Protein AF-A0A7R9MJ94-F1 (afdb_monomer)

Mean predicted aligned error: 7.79 Å

Solvent-accessible surface area (backbone atoms only — not comparable to full-atom values): 4750 Å² total; per-residue (Å²): 129,88,70,95,71,77,75,66,46,88,87,54,99,56,69,76,62,94,53,56,62,65,50,13,65,75,66,77,47,69,74,72,87,84,81,45,51,59,86,67,46,46,96,96,53,67,83,29,44,83,71,82,81,80,77,86,88,53,69,68,63,53,48,58,73,74,74,107

Secondary structure (DSSP, 8-state):
---SSPPP-SSSS--SS--HHHHHHHHT--S---PPPGGG--TTS-----S-------HHHHHHHHH-

Structure (mmCIF, N/CA/C/O backbone):
data_AF-A0A7R9MJ94-F1
#
_entry.id   AF-A0A7R9MJ94-F1
#
loop_
_atom_site.group_PDB
_atom_site.id
_atom_site.type_symbol
_atom_site.label_atom_id
_atom_site.label_alt_id
_atom_site.label_comp_id
_atom_site.label_asym_id
_atom_site.label_entity_id
_atom_site.label_seq_id
_atom_site.pdbx_PDB_ins_code
_atom_site.Cartn_x
_atom_site.Cartn_y
_atom_site.Cartn_z
_atom_site.occupancy
_atom_site.B_iso_or_equiv
_atom_site.auth_seq_id
_atom_site.auth_comp_id
_atom_site.auth_asym_id
_atom_site.auth_atom_id
_atom_site.pdbx_PDB_model_num
ATOM 1 N N . ARG A 1 1 ? -8.236 3.431 -12.490 1.00 65.38 1 ARG A N 1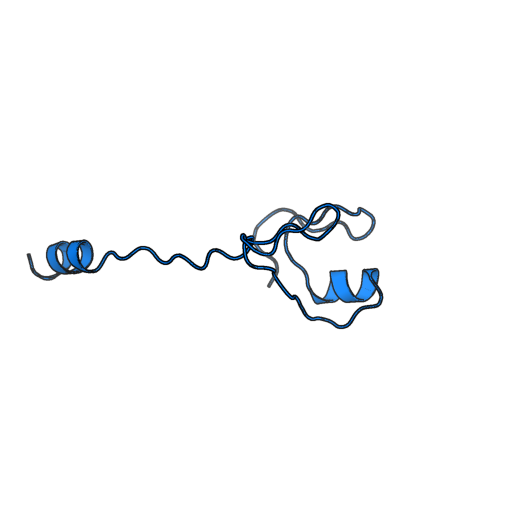
ATOM 2 C CA . ARG A 1 1 ? -8.665 4.559 -13.359 1.00 65.38 1 ARG A CA 1
ATOM 3 C C . ARG A 1 1 ? -7.667 5.679 -13.149 1.00 65.38 1 ARG A C 1
ATOM 5 O O . ARG A 1 1 ? -7.398 5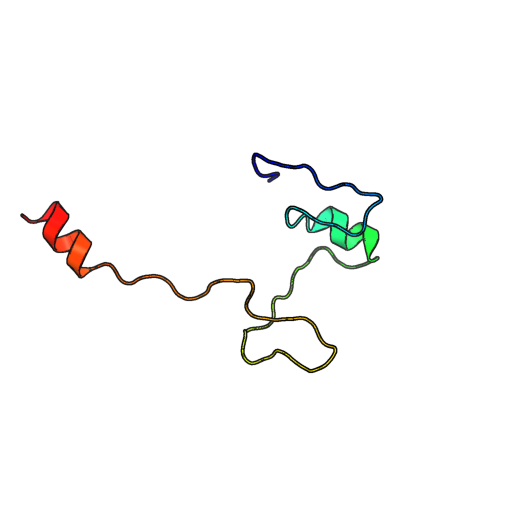.975 -11.990 1.00 65.38 1 ARG A O 1
ATOM 12 N N . GLN A 1 2 ? -7.109 6.251 -14.214 1.00 76.12 2 GLN A N 1
ATOM 13 C CA . GLN A 1 2 ? -6.155 7.347 -14.066 1.00 76.12 2 GLN A CA 1
ATOM 14 C C . GLN A 1 2 ? -6.852 8.545 -13.391 1.00 76.12 2 GLN A C 1
ATOM 16 O O . GLN A 1 2 ? -7.927 8.938 -13.854 1.00 76.12 2 GLN A O 1
ATOM 21 N N . PRO A 1 3 ? -6.301 9.100 -12.299 1.00 82.81 3 PRO A N 1
ATOM 22 C CA . PRO A 1 3 ? -6.853 10.298 -11.688 1.00 82.81 3 PRO A CA 1
ATOM 23 C C . PRO A 1 3 ? -6.655 11.517 -12.598 1.00 82.81 3 PRO A C 1
ATOM 25 O O . PRO A 1 3 ? -5.751 11.559 -13.436 1.00 82.81 3 PRO A O 1
ATOM 28 N N . PHE A 1 4 ? -7.498 12.532 -12.412 1.00 81.19 4 PHE A N 1
ATOM 29 C CA . PHE A 1 4 ? -7.255 13.853 -12.984 1.00 81.19 4 PHE A CA 1
ATOM 30 C C . PHE A 1 4 ? -6.004 14.440 -12.308 1.00 81.19 4 PHE A C 1
ATOM 32 O O . PHE A 1 4 ? -6.013 14.667 -11.101 1.00 81.19 4 PHE A O 1
ATOM 39 N N . GLY A 1 5 ? -4.909 14.618 -13.056 1.00 84.81 5 GLY A N 1
ATOM 40 C CA . GLY A 1 5 ? -3.629 15.073 -12.505 1.00 84.81 5 GLY A CA 1
ATOM 41 C C . GLY A 1 5 ? -2.415 14.676 -13.347 1.00 84.81 5 GLY A C 1
ATOM 42 O O . GLY A 1 5 ? -2.543 14.338 -14.527 1.00 84.81 5 GLY A O 1
ATOM 43 N N . LEU A 1 6 ? -1.232 14.735 -12.726 1.00 85.12 6 LEU A N 1
ATOM 44 C CA . LEU A 1 6 ? 0.036 14.327 -13.336 1.00 85.12 6 LEU A CA 1
ATOM 45 C C . LEU A 1 6 ? -0.011 12.853 -13.759 1.00 85.12 6 LEU A C 1
ATOM 47 O O . LEU A 1 6 ? -0.502 11.992 -13.026 1.00 85.12 6 LEU A O 1
ATOM 51 N N . LYS A 1 7 ? 0.509 12.572 -14.955 1.00 87.06 7 LYS A N 1
ATOM 52 C CA . LYS A 1 7 ? 0.669 11.207 -15.464 1.00 87.06 7 LYS A CA 1
ATOM 53 C C . LYS A 1 7 ? 1.934 10.590 -14.878 1.00 87.06 7 LYS A C 1
ATOM 55 O O . LYS A 1 7 ? 2.913 11.302 -14.686 1.00 87.06 7 LYS A O 1
ATOM 60 N N . ASN A 1 8 ? 1.918 9.283 -14.634 1.00 88.44 8 ASN A N 1
ATOM 61 C CA . ASN A 1 8 ? 3.134 8.552 -14.289 1.00 88.44 8 ASN A CA 1
ATOM 62 C C . ASN A 1 8 ? 4.090 8.562 -15.490 1.00 88.44 8 ASN A C 1
ATOM 64 O O . ASN A 1 8 ? 3.650 8.389 -16.628 1.00 88.44 8 ASN A O 1
ATOM 68 N N . ASP A 1 9 ? 5.378 8.772 -15.230 1.00 85.25 9 ASP A N 1
ATOM 69 C CA . ASP A 1 9 ? 6.434 8.588 -16.223 1.00 85.25 9 ASP A CA 1
ATOM 70 C C . ASP A 1 9 ? 7.017 7.183 -16.062 1.00 85.25 9 ASP A C 1
ATOM 72 O O . ASP A 1 9 ? 7.640 6.876 -15.045 1.00 85.25 9 ASP A O 1
ATOM 76 N N . ASN A 1 10 ? 6.829 6.350 -17.087 1.00 75.69 10 ASN A N 1
ATOM 77 C CA . ASN A 1 10 ? 7.241 4.948 -17.100 1.00 75.69 10 ASN A CA 1
ATOM 78 C C . ASN A 1 1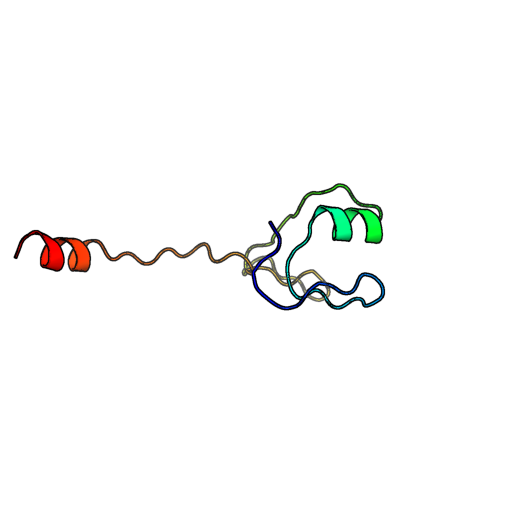0 ? 8.766 4.752 -17.049 1.00 75.69 10 ASN A C 1
ATOM 80 O O . ASN A 1 10 ? 9.224 3.667 -16.688 1.00 75.69 10 ASN A O 1
ATOM 84 N N . ASN A 1 11 ? 9.570 5.758 -17.410 1.00 82.06 11 ASN A N 1
ATOM 85 C CA . ASN A 1 11 ? 11.029 5.650 -17.325 1.00 82.06 11 ASN A CA 1
ATOM 86 C C . ASN A 1 11 ? 11.548 5.977 -15.923 1.00 82.06 11 ASN A C 1
ATOM 88 O O . ASN A 1 11 ? 12.509 5.358 -15.455 1.00 82.06 11 ASN A O 1
ATOM 92 N N . SER A 1 12 ? 10.897 6.912 -15.238 1.00 83.69 12 SER A N 1
ATOM 93 C CA . SER A 1 12 ? 11.249 7.294 -13.876 1.00 83.69 12 SER A CA 1
ATOM 94 C C . SER A 1 12 ? 10.777 6.247 -12.857 1.00 83.69 12 SER A C 1
ATOM 96 O O . SER A 1 12 ? 9.814 5.521 -13.087 1.00 83.69 12 SER A O 1
ATOM 98 N N . ASN A 1 13 ? 11.426 6.175 -11.691 1.00 83.44 13 ASN A N 1
ATOM 99 C CA . ASN A 1 13 ? 10.895 5.408 -10.554 1.00 83.44 13 ASN A CA 1
ATOM 100 C C . ASN A 1 13 ? 9.967 6.259 -9.665 1.00 83.44 13 ASN A C 1
ATOM 102 O O . ASN A 1 13 ? 9.848 6.015 -8.465 1.00 83.44 13 ASN A O 1
ATOM 106 N N . VAL A 1 14 ? 9.360 7.303 -10.236 1.00 87.25 14 VAL A N 1
ATOM 107 C CA . VAL A 1 14 ? 8.485 8.242 -9.534 1.00 87.25 14 VAL A CA 1
ATOM 108 C C . VAL A 1 14 ? 7.057 8.021 -10.014 1.00 87.25 14 VAL A C 1
ATOM 110 O O . VAL A 1 14 ? 6.748 8.154 -11.194 1.00 87.25 14 VAL A O 1
ATOM 113 N N . TRP A 1 15 ? 6.177 7.693 -9.072 1.00 87.44 15 TRP A N 1
ATOM 114 C CA . TRP A 1 15 ? 4.788 7.341 -9.344 1.00 87.44 15 TRP A CA 1
ATOM 115 C C . TRP A 1 15 ? 3.871 8.348 -8.650 1.00 87.44 15 TRP A C 1
ATOM 117 O O . TRP A 1 15 ? 3.843 8.438 -7.424 1.00 87.44 15 TRP A O 1
ATOM 127 N N . HIS A 1 16 ? 3.125 9.121 -9.434 1.00 89.00 16 HIS A N 1
ATOM 128 C CA . HIS A 1 16 ? 2.165 10.116 -8.950 1.00 89.00 16 HIS A CA 1
ATOM 129 C C . HIS A 1 16 ? 0.851 9.484 -8.489 1.00 89.00 16 HIS A C 1
ATOM 131 O O . HIS A 1 16 ? 0.165 10.019 -7.620 1.00 89.00 16 HIS A O 1
ATOM 137 N N . PHE A 1 17 ? 0.495 8.340 -9.066 1.00 89.25 17 PHE A N 1
ATOM 138 C CA . PHE A 1 17 ? -0.638 7.533 -8.640 1.00 89.25 17 PHE A CA 1
ATOM 139 C C . PHE A 1 17 ? -0.299 6.048 -8.734 1.00 89.25 17 PHE A C 1
ATOM 141 O O . PHE A 1 17 ? 0.583 5.638 -9.489 1.00 89.25 17 PHE A O 1
ATOM 148 N N . ARG A 1 18 ? -1.032 5.228 -7.978 1.00 87.75 18 ARG A N 1
ATOM 149 C CA . ARG A 1 18 ? -0.900 3.769 -8.027 1.00 87.75 18 ARG A CA 1
ATOM 150 C C . ARG A 1 18 ? -1.497 3.216 -9.318 1.00 87.75 18 ARG A C 1
ATOM 152 O O . ARG A 1 18 ? -2.719 3.164 -9.456 1.00 87.75 18 ARG A O 1
ATOM 159 N N . ASP A 1 19 ? -0.627 2.781 -10.220 1.00 91.19 19 ASP A N 1
ATOM 160 C CA . ASP A 1 19 ? -0.970 1.968 -11.384 1.00 91.19 19 ASP A CA 1
ATOM 161 C C . ASP A 1 19 ? -0.444 0.545 -11.158 1.00 91.19 19 ASP A C 1
ATOM 163 O O . ASP A 1 19 ? 0.761 0.307 -11.222 1.00 91.19 19 ASP A O 1
ATOM 167 N N . VAL A 1 20 ? -1.340 -0.374 -10.788 1.00 91.31 20 VAL A N 1
ATOM 168 C CA . VAL A 1 20 ? -0.960 -1.727 -10.348 1.00 91.31 20 VAL A CA 1
ATOM 169 C C . VAL A 1 20 ? -0.371 -2.535 -11.495 1.00 91.31 20 VAL A C 1
ATOM 171 O O . VAL A 1 20 ? 0.641 -3.201 -11.307 1.00 91.31 20 VAL A O 1
ATOM 174 N N . ASP A 1 21 ? -0.974 -2.442 -12.677 1.00 92.44 21 ASP A N 1
ATOM 175 C CA . ASP A 1 21 ? -0.557 -3.213 -13.844 1.00 92.44 21 ASP A CA 1
ATOM 176 C C . ASP A 1 21 ? 0.818 -2.746 -14.335 1.00 92.44 21 ASP A C 1
ATOM 178 O O . ASP A 1 21 ? 1.702 -3.566 -14.583 1.00 92.44 21 ASP A O 1
ATOM 182 N N . ALA A 1 22 ? 1.037 -1.429 -14.404 1.00 90.62 22 ALA A N 1
ATOM 183 C CA . ALA A 1 22 ? 2.326 -0.870 -14.807 1.00 90.62 22 ALA A CA 1
ATOM 184 C C . ALA A 1 22 ? 3.443 -1.161 -13.784 1.00 90.62 22 ALA A C 1
ATOM 186 O O . ALA A 1 22 ? 4.575 -1.460 -14.171 1.00 90.62 22 ALA A O 1
ATOM 187 N N . LEU A 1 23 ? 3.135 -1.110 -12.481 1.00 90.50 23 LEU A N 1
ATOM 188 C CA . LEU A 1 23 ? 4.080 -1.485 -11.422 1.00 90.50 23 LEU A CA 1
ATOM 189 C C . LEU A 1 23 ? 4.438 -2.971 -11.486 1.00 90.50 23 LEU A C 1
ATOM 191 O O . LEU A 1 23 ? 5.614 -3.317 -11.404 1.00 90.50 23 LEU A O 1
ATOM 195 N N . ALA A 1 24 ? 3.440 -3.834 -11.665 1.00 92.88 24 ALA A N 1
ATOM 196 C CA . ALA A 1 24 ? 3.622 -5.275 -11.774 1.00 92.88 24 ALA A CA 1
ATOM 197 C C . ALA A 1 24 ? 4.496 -5.647 -12.977 1.00 92.88 24 ALA A C 1
ATOM 199 O O . ALA A 1 24 ? 5.450 -6.403 -12.826 1.00 92.88 24 ALA A O 1
ATOM 200 N N . GLN A 1 25 ? 4.253 -5.034 -14.140 1.00 92.12 25 GLN A N 1
ATOM 201 C CA . GLN A 1 25 ? 5.090 -5.219 -15.330 1.00 92.12 25 GLN A CA 1
ATOM 202 C C . GLN A 1 25 ? 6.533 -4.756 -15.112 1.00 92.12 25 GLN A C 1
ATOM 204 O O . GLN A 1 25 ? 7.466 -5.423 -15.547 1.00 92.12 25 GLN A O 1
ATOM 209 N N . ARG A 1 26 ? 6.737 -3.619 -14.434 1.00 90.06 26 ARG A N 1
ATOM 210 C CA . ARG A 1 26 ? 8.086 -3.100 -14.162 1.00 90.06 26 ARG A CA 1
ATOM 211 C C . ARG A 1 26 ? 8.867 -3.974 -13.180 1.00 90.06 26 ARG A C 1
ATOM 213 O O . ARG A 1 26 ? 10.084 -4.072 -13.302 1.00 90.06 26 ARG A O 1
ATOM 220 N N . LEU A 1 27 ? 8.185 -4.534 -12.184 1.00 89.75 27 LEU A N 1
ATOM 221 C CA . LEU A 1 27 ? 8.788 -5.322 -11.106 1.00 89.75 27 LEU A CA 1
ATOM 222 C C . LEU A 1 27 ? 8.812 -6.830 -11.394 1.00 89.75 27 LEU A C 1
ATOM 224 O O . LEU A 1 27 ? 9.254 -7.580 -10.530 1.00 89.75 27 LEU A O 1
ATOM 228 N N . ASP A 1 28 ? 8.335 -7.257 -12.568 1.00 92.75 28 ASP A N 1
ATOM 229 C CA . ASP A 1 28 ? 8.109 -8.667 -12.919 1.00 92.75 28 ASP A CA 1
ATOM 230 C C . ASP A 1 28 ? 7.340 -9.420 -11.816 1.00 92.75 28 ASP A C 1
ATOM 232 O O . ASP A 1 28 ? 7.727 -10.477 -11.319 1.00 92.75 28 ASP A O 1
ATOM 236 N N . ALA A 1 29 ? 6.250 -8.797 -11.370 1.00 93.50 29 ALA A N 1
ATOM 237 C CA . ALA A 1 29 ? 5.402 -9.276 -10.293 1.00 93.50 29 ALA A CA 1
ATOM 238 C C . ALA A 1 29 ? 3.971 -9.506 -10.790 1.00 93.50 29 ALA A C 1
ATOM 240 O O . ALA A 1 29 ? 3.558 -9.054 -11.857 1.00 93.50 29 ALA A O 1
ATOM 241 N N . LEU A 1 30 ? 3.179 -10.205 -9.983 1.00 95.19 30 LEU A N 1
ATOM 242 C CA . LEU A 1 30 ? 1.744 -10.326 -10.217 1.00 95.19 30 LEU A CA 1
ATOM 243 C C . LEU A 1 30 ? 1.037 -8.991 -9.892 1.00 95.19 3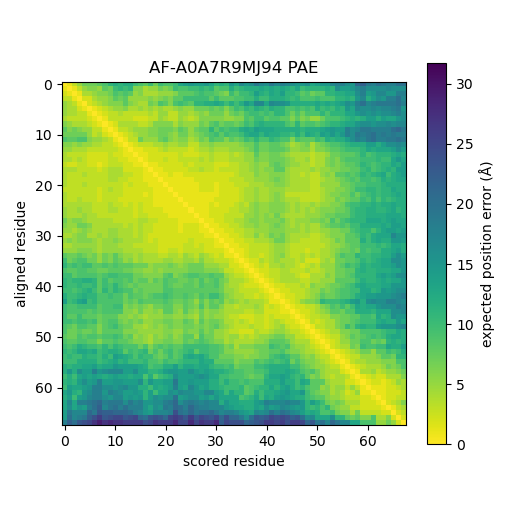0 LEU A C 1
ATOM 245 O O . LEU A 1 30 ? 1.482 -8.271 -8.995 1.00 95.19 30 LEU A O 1
ATOM 249 N N . PRO A 1 31 ? -0.081 -8.659 -10.568 1.00 94.19 31 PRO A N 1
ATOM 250 C CA . PRO A 1 31 ? -0.779 -7.377 -10.432 1.00 94.19 31 PRO A CA 1
ATOM 251 C C . PRO A 1 31 ? -1.643 -7.308 -9.165 1.00 94.19 31 PRO A C 1
ATOM 253 O O . PRO A 1 31 ? -2.850 -7.071 -9.213 1.00 94.19 31 PRO A O 1
ATOM 256 N N . PHE A 1 32 ? -1.026 -7.523 -8.005 1.00 90.06 32 PHE A N 1
ATOM 257 C CA . PHE A 1 32 ? -1.654 -7.357 -6.701 1.00 90.06 32 PHE A CA 1
ATOM 258 C C . PHE A 1 32 ? -0.892 -6.345 -5.849 1.00 90.06 32 PHE A C 1
ATOM 260 O O . PHE A 1 32 ? 0.323 -6.194 -5.948 1.00 90.06 32 PHE A O 1
ATOM 267 N N . ILE A 1 33 ? -1.625 -5.666 -4.970 1.00 88.50 33 ILE A N 1
ATOM 268 C CA . ILE A 1 33 ? -1.048 -4.807 -3.938 1.00 88.50 33 ILE A CA 1
ATOM 269 C C . ILE A 1 33 ? -1.369 -5.415 -2.586 1.00 88.50 33 ILE A C 1
ATOM 271 O O . ILE A 1 33 ? -2.524 -5.719 -2.289 1.00 88.50 33 ILE A O 1
ATOM 275 N N . LEU A 1 34 ? -0.333 -5.533 -1.764 1.00 87.31 34 LEU A N 1
ATOM 276 C CA . LEU A 1 34 ? -0.449 -5.827 -0.350 1.00 87.31 34 LEU A CA 1
ATOM 277 C C . LEU A 1 34 ? 0.060 -4.610 0.421 1.00 87.31 34 LEU A C 1
ATOM 279 O O . LEU A 1 34 ? 1.216 -4.222 0.268 1.00 87.31 34 LEU A O 1
ATOM 283 N N . ASP A 1 35 ? -0.814 -3.996 1.212 1.00 86.44 35 ASP A N 1
ATOM 284 C CA . ASP A 1 35 ? -0.452 -2.883 2.088 1.00 86.44 35 ASP A CA 1
ATOM 285 C C . ASP A 1 35 ? -0.309 -3.411 3.516 1.00 86.44 35 ASP A C 1
ATOM 287 O O . ASP A 1 35 ? -1.191 -4.110 4.022 1.00 86.44 35 ASP A O 1
ATOM 291 N N . ALA A 1 36 ? 0.817 -3.101 4.151 1.00 87.00 36 ALA A N 1
ATOM 292 C CA . ALA A 1 36 ? 1.022 -3.408 5.558 1.00 87.00 36 ALA A CA 1
ATOM 293 C C . ALA A 1 36 ? 0.220 -2.418 6.409 1.00 87.00 36 ALA A C 1
ATOM 295 O O . ALA A 1 36 ? 0.064 -1.255 6.036 1.00 87.00 36 ALA A O 1
ATOM 296 N N . ASP A 1 37 ? -0.279 -2.842 7.571 1.00 84.88 37 ASP A N 1
ATOM 297 C CA . ASP A 1 37 ? -0.808 -1.875 8.530 1.00 84.88 37 ASP A CA 1
ATOM 298 C C . ASP A 1 37 ? 0.337 -1.030 9.122 1.00 84.88 37 ASP A C 1
ATOM 300 O O . ASP A 1 37 ? 1.518 -1.371 9.015 1.00 84.88 37 ASP A O 1
ATOM 304 N N . TYR A 1 38 ? 0.005 0.101 9.749 1.00 83.75 38 TYR A N 1
ATOM 305 C CA . TYR A 1 38 ? 1.023 1.001 10.307 1.00 83.75 38 TYR A CA 1
ATOM 306 C C . TYR A 1 38 ? 1.939 0.291 11.322 1.00 83.75 38 TYR A C 1
ATOM 308 O O . TYR A 1 38 ? 3.142 0.552 11.373 1.00 83.75 38 TYR A O 1
ATOM 316 N N . LYS A 1 39 ? 1.377 -0.638 12.110 1.00 85.38 39 LYS A N 1
ATOM 317 C CA . LYS A 1 39 ? 2.090 -1.375 13.162 1.00 85.38 39 LYS A CA 1
ATOM 318 C C . LYS A 1 39 ? 3.048 -2.437 12.616 1.00 85.38 39 LYS A C 1
ATOM 320 O O . LYS A 1 39 ? 3.978 -2.805 13.324 1.00 85.38 39 LYS A O 1
ATOM 325 N N . SER A 1 40 ? 2.851 -2.891 11.383 1.00 84.50 40 SER A N 1
ATOM 326 C CA . SER A 1 40 ? 3.679 -3.903 10.716 1.00 84.50 40 SER A CA 1
ATOM 327 C C . SER A 1 40 ? 4.867 -3.310 9.950 1.00 84.50 40 SER A C 1
ATOM 329 O O . SER A 1 40 ? 5.521 -4.019 9.188 1.00 84.50 40 SER A O 1
ATOM 331 N N . THR A 1 41 ? 5.168 -2.021 10.134 1.00 86.50 41 THR A N 1
ATOM 332 C CA . THR A 1 41 ? 6.344 -1.385 9.524 1.00 86.50 41 THR A CA 1
ATOM 333 C C . THR A 1 41 ? 7.629 -1.933 10.152 1.00 86.50 41 THR A C 1
ATO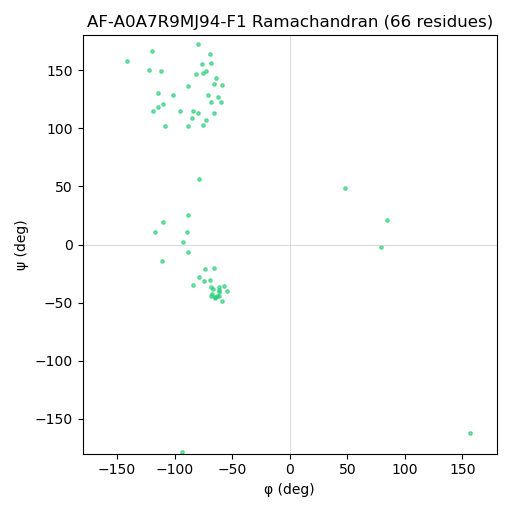M 335 O O . THR A 1 41 ? 7.829 -1.823 11.362 1.00 86.50 41 THR A O 1
ATOM 338 N N . THR A 1 42 ? 8.522 -2.494 9.334 1.00 86.25 42 THR A N 1
ATOM 339 C CA . THR A 1 42 ? 9.810 -3.053 9.776 1.00 86.25 42 THR A CA 1
ATOM 340 C C . THR A 1 42 ? 10.997 -2.223 9.272 1.00 86.25 42 THR A C 1
ATOM 342 O O . THR A 1 42 ? 10.918 -1.619 8.198 1.00 86.25 42 THR A O 1
ATOM 345 N N . PRO A 1 43 ? 12.127 -2.170 10.009 1.00 86.38 43 PRO A N 1
ATOM 346 C CA . PRO A 1 43 ? 13.332 -1.489 9.537 1.00 86.38 43 PRO A CA 1
ATOM 347 C C . PRO A 1 43 ? 13.839 -2.096 8.221 1.00 86.38 43 PRO A C 1
ATOM 349 O O . PRO A 1 43 ? 14.116 -3.291 8.155 1.00 86.38 43 PRO A O 1
ATOM 352 N N . GLY A 1 44 ? 13.954 -1.277 7.173 1.00 83.81 44 GLY A N 1
ATOM 353 C CA . GLY A 1 44 ? 14.356 -1.719 5.829 1.00 83.81 44 GLY A CA 1
ATOM 354 C C . GLY A 1 44 ? 13.245 -2.384 5.005 1.00 83.81 44 GLY A C 1
ATOM 355 O O . GLY A 1 44 ? 13.480 -2.731 3.851 1.00 83.81 44 GLY A O 1
ATOM 356 N N . GLY A 1 45 ? 12.048 -2.546 5.575 1.00 82.94 45 GLY A N 1
ATOM 357 C CA . GLY A 1 45 ? 10.863 -3.051 4.890 1.00 82.94 45 GLY A CA 1
ATOM 358 C C . GLY A 1 45 ? 9.970 -1.944 4.315 1.00 82.94 45 GLY A C 1
ATOM 359 O O . GLY A 1 45 ? 10.278 -0.753 4.428 1.00 82.94 45 GLY A O 1
ATOM 360 N N . PRO A 1 46 ? 8.843 -2.323 3.688 1.00 81.50 46 PRO A N 1
ATOM 361 C CA . PRO A 1 46 ? 7.855 -1.370 3.202 1.00 81.50 46 PRO A CA 1
ATOM 362 C C . PRO A 1 46 ? 7.216 -0.589 4.360 1.00 81.50 46 PRO A C 1
ATOM 364 O O . PRO A 1 46 ? 6.946 -1.130 5.433 1.00 81.50 46 PRO A O 1
ATOM 367 N N . ILE A 1 47 ? 6.946 0.696 4.119 1.00 84.75 47 ILE A N 1
ATOM 368 C CA . ILE A 1 47 ? 6.236 1.561 5.065 1.00 84.75 47 ILE A CA 1
ATOM 369 C C . ILE A 1 47 ? 4.740 1.270 4.947 1.00 84.75 47 ILE A C 1
ATOM 371 O O . ILE A 1 47 ? 4.138 1.548 3.907 1.00 84.75 47 ILE A O 1
ATOM 375 N N . GLY A 1 48 ? 4.158 0.712 6.009 1.00 86.06 48 GLY A N 1
ATOM 376 C CA . GLY A 1 48 ? 2.733 0.407 6.080 1.00 86.06 48 GLY A CA 1
ATOM 377 C C . GLY A 1 48 ? 1.864 1.622 6.412 1.00 86.06 48 GLY A C 1
ATOM 378 O O . GLY A 1 48 ? 2.344 2.700 6.766 1.00 86.06 48 GLY A O 1
ATOM 379 N N . GLY A 1 49 ? 0.550 1.435 6.335 1.00 84.69 49 GLY A N 1
ATOM 380 C CA . GLY A 1 49 ? -0.448 2.429 6.722 1.00 84.69 49 GLY A CA 1
ATOM 381 C C . GLY A 1 49 ? -0.773 3.449 5.633 1.00 84.69 49 GLY A C 1
ATOM 382 O O . GLY A 1 49 ? -1.292 4.520 5.950 1.00 84.69 49 GLY A O 1
ATOM 383 N N . GLN A 1 50 ? -0.502 3.144 4.359 1.00 85.12 50 GLN A N 1
ATOM 384 C CA . GLN A 1 50 ? -0.920 4.020 3.262 1.00 85.12 50 GLN A CA 1
ATOM 385 C C . GLN A 1 50 ? -2.440 4.021 3.071 1.00 85.12 50 GLN A C 1
ATOM 387 O O . GLN A 1 50 ? -3.021 5.027 2.654 1.00 85.12 50 GLN A O 1
ATOM 392 N N . THR A 1 51 ? -3.097 2.907 3.384 1.00 85.19 51 THR A N 1
ATOM 393 C CA . THR A 1 51 ? -4.552 2.797 3.372 1.00 85.19 51 THR A CA 1
ATOM 394 C C . THR A 1 51 ? -5.128 3.311 4.685 1.00 85.19 51 THR A C 1
ATOM 396 O O . THR A 1 51 ? -4.932 2.735 5.757 1.00 85.19 51 THR A O 1
ATOM 399 N N . ARG A 1 52 ? -5.897 4.402 4.608 1.00 80.62 52 ARG A N 1
ATOM 400 C CA . ARG A 1 52 ? -6.609 4.940 5.768 1.00 80.62 52 ARG A CA 1
ATOM 401 C C . ARG A 1 52 ? -7.825 4.071 6.080 1.00 80.62 52 ARG A C 1
ATOM 403 O O . ARG A 1 52 ? -8.858 4.184 5.432 1.00 80.62 52 ARG A O 1
ATOM 410 N N . VAL A 1 53 ? -7.700 3.241 7.110 1.00 81.00 53 VAL A N 1
ATOM 411 C CA . VAL A 1 53 ? -8.781 2.367 7.606 1.00 81.00 53 VAL A CA 1
ATOM 412 C C . VAL A 1 53 ? -9.673 3.034 8.661 1.00 81.00 53 VAL A C 1
ATOM 414 O O . VAL A 1 53 ? -10.684 2.469 9.066 1.00 81.00 53 VAL A O 1
ATOM 417 N N . SER A 1 54 ? -9.328 4.246 9.113 1.00 81.12 54 SER A N 1
ATOM 418 C CA . SER A 1 54 ? -10.160 5.020 10.037 1.00 81.12 54 SER A CA 1
ATOM 419 C C . SER A 1 54 ? -11.228 5.809 9.282 1.00 81.12 54 SER A C 1
ATOM 421 O O . SER A 1 54 ? -10.940 6.807 8.615 1.00 81.12 54 SER A O 1
ATOM 4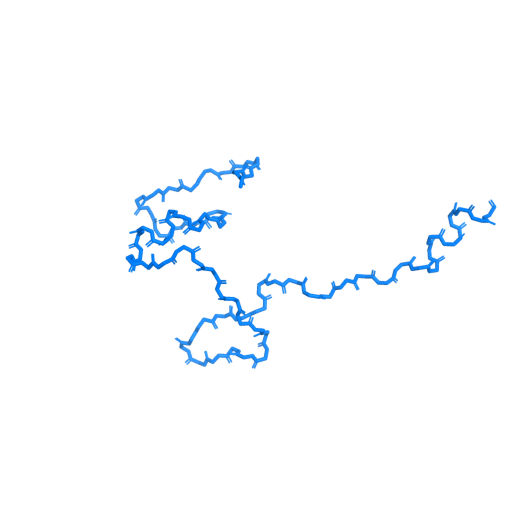23 N 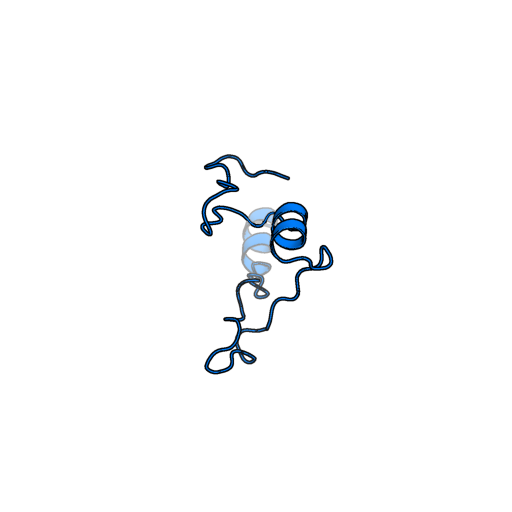N . LEU A 1 55 ? -12.479 5.372 9.415 1.00 80.44 55 LEU A N 1
ATOM 424 C CA . LEU A 1 55 ? -13.636 6.134 8.961 1.00 80.44 55 LEU A CA 1
ATOM 425 C C . LEU A 1 55 ? -14.108 7.071 10.075 1.00 80.44 55 LEU A C 1
ATOM 427 O O . LEU A 1 55 ? -14.167 6.700 11.246 1.00 80.44 55 LEU A O 1
ATOM 431 N N . ARG A 1 56 ? -14.425 8.313 9.704 1.00 82.06 56 ARG A N 1
ATOM 432 C CA . ARG A 1 56 ? -14.956 9.314 10.632 1.00 82.06 56 ARG A CA 1
ATOM 433 C C . ARG A 1 56 ? -16.389 8.926 11.009 1.00 82.06 56 ARG A C 1
ATOM 435 O O . ARG A 1 56 ? -17.206 8.682 10.125 1.00 82.06 56 ARG A O 1
ATOM 442 N N . ASN A 1 57 ? -16.687 8.875 12.304 1.00 82.56 57 ASN A N 1
ATOM 443 C CA . ASN A 1 57 ? -18.040 8.636 12.798 1.00 82.56 57 ASN A CA 1
ATOM 444 C C . ASN A 1 57 ? -18.781 9.976 12.936 1.00 82.56 57 ASN A C 1
ATOM 446 O O . ASN A 1 57 ? -18.561 10.705 13.897 1.00 82.56 57 ASN A O 1
ATOM 450 N N . GLU A 1 58 ? -19.652 10.281 11.975 1.00 87.75 58 GLU A N 1
ATOM 451 C CA . GLU A 1 58 ? -20.439 11.524 11.925 1.00 87.75 58 GLU A CA 1
ATOM 452 C C . GLU A 1 58 ? -21.936 11.302 12.190 1.00 87.75 58 GLU A C 1
ATOM 454 O O . GLU A 1 58 ? -22.758 12.147 11.838 1.00 87.75 58 GLU A O 1
ATOM 459 N N . HIS A 1 59 ? -22.321 10.176 12.802 1.00 83.69 59 HIS A N 1
ATOM 460 C CA . HIS A 1 59 ? -23.736 9.830 12.988 1.00 83.69 59 HIS A CA 1
ATOM 461 C C . HIS A 1 59 ? -24.539 10.933 13.705 1.00 83.69 59 HIS A C 1
ATOM 463 O O . HIS A 1 59 ? -25.649 11.243 13.281 1.00 83.69 59 HIS A O 1
ATOM 469 N N . MET A 1 60 ? -23.964 11.586 14.721 1.00 82.81 60 MET A N 1
ATOM 470 C CA . MET A 1 60 ? -24.615 12.697 15.433 1.00 82.81 60 MET A CA 1
ATOM 471 C C . MET A 1 60 ? -24.832 13.928 14.531 1.00 82.81 60 MET A C 1
ATOM 473 O O . MET A 1 60 ? -25.926 14.487 14.504 1.00 82.81 60 MET A O 1
ATOM 477 N N . SER A 1 61 ? -23.820 14.331 13.755 1.00 84.19 61 SER A N 1
ATOM 478 C CA . SER A 1 61 ? -23.902 15.475 12.831 1.00 84.19 61 SER A CA 1
ATOM 479 C C . SER A 1 61 ? -24.972 15.268 11.754 1.00 84.19 61 SER A C 1
ATOM 481 O O . SER A 1 61 ? -25.707 16.197 11.416 1.00 84.19 61 SER A O 1
ATOM 483 N N . TYR A 1 62 ? -25.090 14.040 11.234 1.00 84.38 62 TYR A N 1
ATOM 484 C CA . TYR A 1 62 ? -26.141 13.670 10.282 1.00 84.38 62 TYR A CA 1
ATOM 485 C C . TYR A 1 62 ? -27.538 13.790 10.896 1.00 84.38 62 TYR A C 1
ATOM 487 O O . TYR A 1 62 ? -28.426 14.342 10.253 1.00 84.38 62 TYR A O 1
ATOM 495 N N . ILE A 1 63 ? -27.732 13.319 12.131 1.00 87.0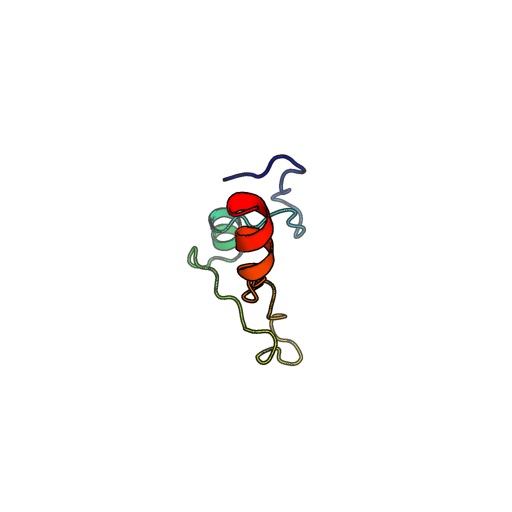0 63 ILE A N 1
ATOM 496 C CA . ILE A 1 63 ? -29.021 13.435 12.829 1.00 87.00 63 ILE A CA 1
ATOM 497 C C . ILE A 1 63 ? -29.426 14.909 12.961 1.00 87.00 63 ILE A C 1
ATOM 499 O O . ILE A 1 63 ? -30.528 15.269 12.561 1.00 87.00 63 ILE A O 1
ATOM 503 N N . ILE A 1 64 ? -28.518 15.774 13.428 1.00 85.06 64 ILE A N 1
ATOM 504 C CA . ILE A 1 64 ? -28.794 17.213 13.603 1.00 85.06 64 ILE A CA 1
ATOM 505 C C . ILE A 1 64 ? -29.142 17.891 12.272 1.00 85.06 64 ILE A C 1
ATOM 507 O O . ILE A 1 64 ? -29.995 18.765 12.240 1.00 85.06 64 ILE A O 1
ATOM 511 N N . THR A 1 65 ? -28.502 17.491 11.172 1.00 84.62 65 THR A N 1
ATOM 512 C CA . THR A 1 65 ? -28.700 18.134 9.863 1.00 84.62 65 THR A CA 1
ATOM 513 C C . THR A 1 65 ? -30.038 17.762 9.212 1.00 84.62 65 THR A C 1
ATOM 515 O O . THR A 1 65 ? -30.589 18.565 8.466 1.00 84.62 65 THR A O 1
ATOM 518 N N . TRP A 1 66 ? -30.556 16.553 9.455 1.00 84.25 66 TRP A N 1
ATOM 519 C CA . TRP A 1 66 ? -31.740 16.030 8.753 1.00 84.25 66 TRP A CA 1
ATOM 520 C C . TRP A 1 66 ? -32.998 15.901 9.619 1.00 84.25 66 TRP A C 1
ATOM 522 O O . TRP A 1 66 ? -34.077 15.691 9.071 1.00 84.25 66 TRP A O 1
ATOM 532 N N . GLN A 1 67 ? -32.876 15.979 10.946 1.00 67.75 67 GLN A N 1
ATOM 533 C CA . GLN A 1 67 ? -34.005 15.892 11.886 1.00 67.75 67 GLN A CA 1
ATOM 534 C C . GLN A 1 67 ? -34.211 17.182 12.700 1.00 67.75 67 GLN A C 1
ATOM 536 O O . GLN A 1 67 ? -35.000 17.164 13.645 1.00 67.75 67 GLN A O 1
ATOM 541 N N . SER A 1 68 ? -33.527 18.282 12.345 1.00 56.69 68 SER A N 1
ATOM 542 C CA . SER A 1 68 ? -33.890 19.635 12.801 1.00 56.69 68 SER A CA 1
ATOM 543 C C . SER A 1 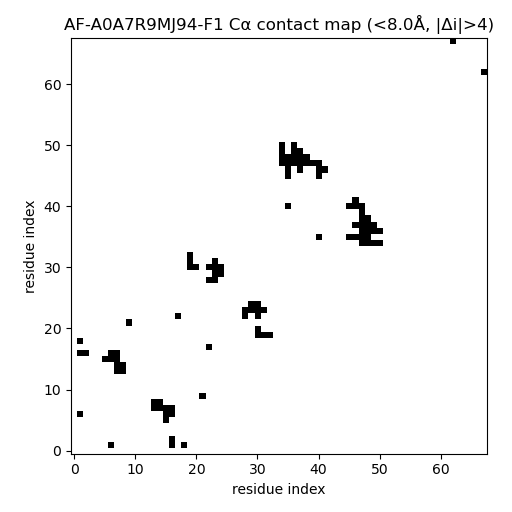68 ? -35.087 20.187 12.043 1.00 56.69 68 SER A C 1
ATOM 545 O O . SER A 1 68 ? -35.100 19.995 10.804 1.00 56.69 68 SER A O 1
#

pLDDT: mean 85.08, std 6.19, range [56.69, 95.19]

Radius of gyration: 18.28 Å; Cα contacts (8 Å, |Δi|>4): 52; chains: 1; bounding box: 48×30×33 Å

Sequence (68 aa):
RQPFGLKNDNNSNVWHFRDVDALAQRLDALPFILDADYKSTTPGGPIGGQTRVSLRNEHMSYIITWQS

Foldseek 3Di:
DDDPDDDDDLVDPDHPDDDQVSVCVVVVHDSDDDADDCVPDDVVDDHHDPDPPDDDDCVVVVCVVPVD

Organism: NCBI:txid334625

InterPro domains:
  IPR002994 Surfeit locus 1/Shy1 [PF02104] (4-66)
  IPR002994 Surfeit locus 1/Shy1 [PS50895] (1-68)
  IPR045214 Surfeit locus 1/4 [PTHR23427] (1-68)